Protein AF-A0A7R9DA48-F1 (afdb_monomer)

Radius of gyration: 22.19 Å; Cα contacts (8 Å, |Δi|>4): 94; chains: 1; bounding box: 75×29×51 Å

Solvent-accessible surface area (backbone atoms only — not comparable to full-atom values): 7785 Å² total; per-residue (Å²): 133,86,79,84,76,82,72,63,66,76,78,71,58,74,64,68,81,73,44,82,86,53,88,69,84,70,79,66,75,66,60,88,29,51,96,73,26,44,62,63,68,61,35,52,51,28,46,76,71,69,37,47,58,60,25,46,52,51,41,45,66,20,45,39,81,58,56,90,50,62,70,47,43,49,53,43,48,53,51,46,50,55,47,56,75,67,52,51,81,94,45,46,67,62,45,58,70,70,46,55,74,68,44,48,56,47,46,49,55,50,52,60,54,45,64,76,62,71,50,92,72,46,59,77,72,76,107

Foldseek 3Di:
DDDDPPPPVVVPDPPVVVDPPDDDPDQPPFPPAPLQAADLVVLVVCVVVVNLLVSLVRLLSRQRPSDPDVVSNVVSLVSNLVSLVSQDPVCVVVSLVPDDPSSNVSVVVSLVVCVVPDDPPSVVSSD

Structure (mmCIF, N/CA/C/O backbone):
data_AF-A0A7R9DA48-F1
#
_entry.id   AF-A0A7R9DA48-F1
#
loop_
_atom_site.group_PDB
_atom_site.id
_atom_site.type_symbol
_atom_site.label_atom_id
_atom_site.label_alt_id
_atom_site.label_comp_id
_atom_site.label_asym_id
_atom_site.label_entity_id
_atom_site.label_seq_id
_atom_site.pdbx_PDB_ins_code
_atom_site.Cartn_x
_atom_site.Cartn_y
_atom_site.Cartn_z
_atom_site.occupancy
_atom_site.B_iso_or_equiv
_atom_site.auth_seq_id
_atom_site.auth_comp_id
_atom_site.auth_asym_id
_atom_site.auth_atom_id
_atom_site.pdbx_PDB_model_num
ATOM 1 N N . MET A 1 1 ? 59.804 -4.370 -34.542 1.00 43.31 1 MET A N 1
ATOM 2 C CA . MET A 1 1 ? 59.413 -3.955 -33.178 1.00 43.31 1 MET A CA 1
ATOM 3 C C . MET A 1 1 ? 57.935 -4.264 -33.028 1.00 43.31 1 MET A C 1
ATOM 5 O O . MET A 1 1 ? 57.160 -3.748 -33.819 1.00 43.31 1 MET A O 1
ATOM 9 N N . ALA A 1 2 ? 57.556 -5.169 -32.125 1.00 58.06 2 ALA A N 1
ATOM 10 C CA . ALA A 1 2 ? 56.148 -5.479 -31.888 1.00 58.06 2 ALA A CA 1
ATOM 11 C C . ALA A 1 2 ? 55.509 -4.314 -31.118 1.00 58.06 2 ALA A C 1
ATOM 13 O O . ALA A 1 2 ? 56.010 -3.917 -30.066 1.00 58.06 2 ALA A O 1
ATOM 14 N N . THR A 1 3 ? 54.451 -3.727 -31.672 1.00 62.41 3 THR A N 1
ATOM 15 C CA . THR A 1 3 ? 53.647 -2.700 -31.009 1.00 62.41 3 THR A CA 1
ATOM 16 C C . THR A 1 3 ? 52.918 -3.325 -29.829 1.00 62.41 3 THR A C 1
ATOM 18 O O . THR A 1 3 ? 52.277 -4.366 -29.947 1.00 62.41 3 THR A O 1
ATOM 21 N N . ASN A 1 4 ? 53.056 -2.713 -28.658 1.00 60.66 4 ASN A N 1
ATOM 22 C CA . ASN A 1 4 ? 52.531 -3.279 -27.430 1.00 60.66 4 ASN A CA 1
ATOM 23 C C . ASN A 1 4 ? 51.018 -3.027 -27.325 1.00 60.66 4 ASN A C 1
ATOM 25 O O . ASN A 1 4 ? 50.588 -1.908 -27.053 1.00 60.66 4 ASN A O 1
ATOM 29 N N . THR A 1 5 ? 50.201 -4.055 -27.555 1.00 66.31 5 THR A N 1
ATOM 30 C CA . THR A 1 5 ? 48.730 -3.991 -27.499 1.00 66.31 5 THR A CA 1
ATOM 31 C C . THR A 1 5 ? 48.198 -4.190 -26.072 1.00 66.31 5 THR A C 1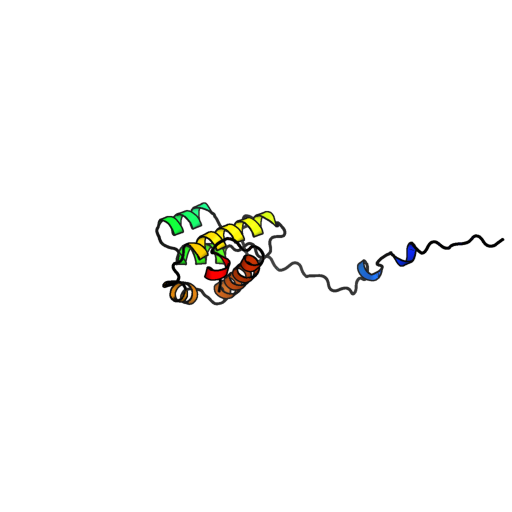
ATOM 33 O O . THR A 1 5 ? 47.239 -4.928 -25.865 1.00 66.31 5 THR A O 1
ATOM 36 N N . PHE A 1 6 ? 48.797 -3.543 -25.062 1.00 67.56 6 PHE A N 1
ATOM 37 C CA . PHE A 1 6 ? 48.419 -3.667 -23.636 1.00 67.56 6 PHE A CA 1
ATOM 38 C C . PHE A 1 6 ? 47.012 -3.137 -23.283 1.00 67.56 6 PHE A C 1
ATOM 40 O O . PHE A 1 6 ? 46.653 -3.042 -22.108 1.00 67.56 6 PHE A O 1
ATOM 47 N N . SER A 1 7 ? 46.182 -2.786 -24.267 1.00 73.94 7 SER A N 1
ATOM 48 C CA . SER A 1 7 ? 44.813 -2.359 -24.003 1.00 73.94 7 SER A CA 1
ATOM 49 C C . SER A 1 7 ? 43.957 -3.554 -23.592 1.00 73.94 7 SER A C 1
ATOM 51 O O . SER A 1 7 ? 43.527 -4.340 -24.426 1.00 73.94 7 SER A O 1
ATOM 53 N N . SER A 1 8 ? 43.665 -3.672 -22.297 1.00 81.81 8 SER A N 1
ATOM 54 C CA . SER A 1 8 ? 42.697 -4.640 -21.764 1.00 81.81 8 SER A CA 1
ATOM 55 C C . SER A 1 8 ? 41.242 -4.144 -21.860 1.00 81.81 8 SER A C 1
ATOM 57 O O . SER A 1 8 ? 40.356 -4.734 -21.242 1.00 81.81 8 SER A O 1
ATOM 59 N N . ALA A 1 9 ? 40.973 -3.055 -22.594 1.00 82.69 9 ALA A N 1
ATOM 60 C CA . ALA A 1 9 ? 39.638 -2.454 -22.697 1.00 82.69 9 ALA A CA 1
ATOM 61 C C . ALA A 1 9 ? 38.579 -3.445 -23.212 1.00 82.69 9 ALA A C 1
ATOM 63 O O . ALA A 1 9 ? 37.459 -3.446 -22.715 1.00 82.69 9 ALA A O 1
ATOM 64 N N . PHE A 1 10 ? 38.958 -4.351 -24.120 1.00 83.19 10 PHE A N 1
ATOM 65 C CA . PHE A 1 10 ? 38.070 -5.390 -24.651 1.00 83.19 10 PHE A CA 1
ATOM 66 C C . PHE A 1 10 ? 37.607 -6.407 -23.595 1.00 83.19 10 PHE A C 1
ATOM 68 O O . PHE A 1 10 ? 36.555 -7.007 -23.758 1.00 83.19 10 PHE A O 1
ATOM 75 N N . ARG A 1 11 ? 38.357 -6.586 -22.496 1.00 86.44 11 ARG A N 1
ATOM 76 C CA . ARG A 1 11 ? 37.993 -7.503 -21.397 1.00 86.44 11 ARG A CA 1
ATOM 77 C C . ARG A 1 11 ? 37.001 -6.896 -20.404 1.00 86.44 11 ARG A C 1
ATOM 79 O O . ARG A 1 11 ? 36.561 -7.587 -19.499 1.00 86.44 11 ARG A O 1
ATOM 86 N N . LYS A 1 12 ? 36.714 -5.596 -20.528 1.00 88.19 12 LYS A N 1
ATOM 87 C CA . LYS A 1 12 ? 35.723 -4.885 -19.706 1.00 88.19 12 LYS A CA 1
ATOM 88 C C . LYS A 1 12 ? 34.332 -4.886 -20.341 1.00 88.19 12 LYS A C 1
ATOM 90 O O . LYS A 1 12 ? 33.406 -4.363 -19.736 1.00 88.19 12 LYS A O 1
ATOM 95 N N . ILE A 1 13 ? 34.213 -5.385 -21.571 1.00 88.81 13 ILE A N 1
ATOM 96 C CA . ILE A 1 13 ? 32.939 -5.470 -22.276 1.00 88.81 13 ILE A CA 1
ATOM 97 C C . ILE A 1 13 ? 32.198 -6.683 -21.724 1.00 88.81 13 ILE A C 1
ATOM 99 O O . ILE A 1 13 ? 32.698 -7.802 -21.823 1.00 88.81 13 ILE A O 1
ATOM 103 N N . ASP A 1 14 ? 31.023 -6.441 -21.151 1.00 89.75 14 ASP A N 1
ATOM 104 C CA . ASP A 1 14 ? 30.097 -7.492 -20.750 1.00 89.75 14 ASP A CA 1
ATOM 105 C C . ASP A 1 14 ? 29.418 -8.057 -22.007 1.00 89.75 14 ASP A C 1
ATOM 107 O O . ASP A 1 14 ? 28.460 -7.493 -22.538 1.00 89.75 14 ASP A O 1
ATOM 111 N N . VAL A 1 15 ? 30.002 -9.125 -22.552 1.00 90.88 15 VAL A N 1
ATOM 112 C CA . VAL A 1 15 ? 29.457 -9.834 -23.718 1.00 90.88 15 VAL A CA 1
ATOM 113 C C . VAL A 1 15 ? 28.221 -10.654 -23.357 1.00 90.88 15 VAL A C 1
ATOM 115 O O . VAL A 1 15 ? 27.396 -10.903 -24.236 1.00 90.88 15 VAL A O 1
ATOM 118 N N . ASP A 1 16 ? 28.059 -11.012 -22.078 1.00 89.62 16 ASP A N 1
ATOM 119 C CA . ASP A 1 16 ? 26.938 -11.818 -21.608 1.00 89.62 16 ASP A CA 1
ATOM 120 C C . ASP A 1 16 ? 25.638 -11.017 -21.684 1.00 89.62 16 ASP A C 1
ATOM 122 O O . ASP A 1 16 ? 24.601 -11.603 -21.972 1.00 89.62 16 ASP A O 1
ATOM 126 N N . GLN A 1 17 ? 25.671 -9.682 -21.560 1.00 89.75 17 GLN A N 1
ATOM 127 C CA . GLN A 1 17 ? 24.492 -8.816 -21.736 1.00 89.75 17 GLN A CA 1
ATOM 128 C C . GLN A 1 17 ? 23.758 -9.036 -23.077 1.00 89.75 17 GLN A C 1
ATOM 130 O O . GLN A 1 17 ? 22.544 -8.834 -23.156 1.00 89.75 17 GLN A O 1
ATOM 135 N N . TYR A 1 18 ? 24.473 -9.450 -24.126 1.00 87.69 18 TYR A N 1
ATOM 136 C CA . TYR A 1 18 ? 23.920 -9.667 -25.467 1.00 87.69 18 TYR A CA 1
ATOM 137 C C . TYR A 1 18 ? 23.569 -11.133 -25.756 1.00 87.69 18 TYR A C 1
ATOM 139 O O . TYR A 1 18 ? 23.159 -11.441 -26.875 1.00 87.69 18 TYR A O 1
ATOM 147 N N . ASN A 1 19 ? 23.724 -12.037 -24.785 1.00 92.19 19 ASN A N 1
ATOM 148 C CA . ASN A 1 19 ? 23.386 -13.445 -24.951 1.00 92.19 19 ASN A CA 1
ATOM 149 C C . ASN A 1 19 ? 21.859 -13.629 -25.074 1.00 92.19 19 ASN A C 1
ATOM 151 O O . ASN A 1 19 ? 21.096 -13.224 -24.195 1.00 92.19 19 ASN A O 1
ATOM 155 N N . GLU A 1 20 ? 21.410 -14.233 -26.175 1.00 88.62 20 GLU A N 1
ATOM 156 C CA . GLU A 1 20 ? 19.990 -14.499 -26.444 1.00 88.62 20 GLU A CA 1
ATOM 157 C C . GLU A 1 20 ? 19.395 -15.545 -25.492 1.00 88.62 20 GLU A C 1
ATOM 159 O O . GLU A 1 20 ? 18.197 -15.488 -25.221 1.00 88.62 20 GLU A O 1
ATOM 164 N N . ASP A 1 21 ? 20.230 -16.426 -24.929 1.00 91.06 21 ASP A N 1
ATOM 165 C CA . ASP A 1 21 ? 19.826 -17.440 -23.946 1.00 91.06 21 ASP A CA 1
ATOM 166 C C . ASP A 1 21 ? 19.619 -16.865 -22.533 1.00 91.06 21 ASP A C 1
ATOM 168 O O . ASP A 1 21 ? 19.189 -17.579 -21.621 1.00 91.06 21 ASP A O 1
ATOM 172 N N . ASN A 1 22 ? 19.921 -15.581 -22.313 1.00 88.94 22 ASN A N 1
ATOM 173 C CA . ASN A 1 22 ? 19.663 -14.950 -21.025 1.00 88.94 22 ASN A CA 1
ATOM 174 C C . ASN A 1 22 ? 18.164 -14.895 -20.738 1.00 88.94 22 ASN A C 1
ATOM 176 O O . ASN A 1 22 ? 17.364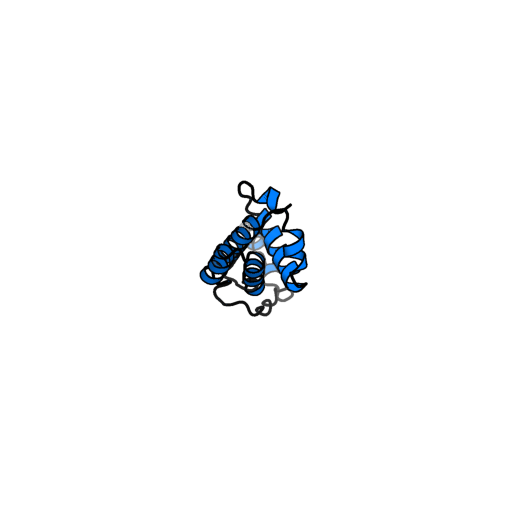 -14.471 -21.576 1.00 88.94 22 ASN A O 1
ATOM 180 N N . TYR A 1 23 ? 17.800 -15.232 -19.500 1.00 87.62 23 TYR A N 1
ATOM 181 C CA . TYR A 1 23 ? 16.439 -15.055 -19.013 1.00 87.62 23 TYR A CA 1
ATOM 182 C C . TYR A 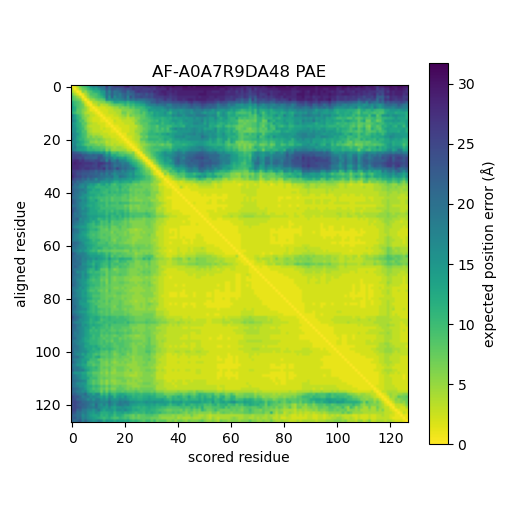1 23 ? 16.024 -13.586 -19.141 1.00 87.62 23 TYR A C 1
ATOM 184 O O . TYR A 1 23 ? 16.665 -12.693 -18.583 1.00 87.62 23 TYR A O 1
ATOM 192 N N . ARG A 1 24 ? 14.939 -13.343 -19.877 1.00 82.19 24 ARG A N 1
ATOM 193 C CA . ARG A 1 24 ? 14.285 -12.039 -19.957 1.00 82.19 24 ARG A CA 1
ATOM 194 C C . ARG A 1 24 ? 13.044 -12.096 -19.093 1.00 82.19 24 ARG A C 1
ATOM 196 O O . ARG A 1 24 ? 12.277 -13.050 -19.185 1.00 82.19 24 ARG A O 1
ATOM 203 N N . GLU A 1 25 ? 12.848 -11.074 -18.273 1.00 77.19 25 GLU A N 1
ATOM 204 C CA . GLU A 1 25 ? 11.574 -10.894 -17.593 1.00 77.19 25 GLU A CA 1
ATOM 205 C C . GLU A 1 25 ? 10.491 -10.765 -18.667 1.00 77.19 25 GLU A C 1
ATOM 207 O O . GLU A 1 25 ? 10.514 -9.833 -19.475 1.00 77.19 25 GLU A O 1
ATOM 212 N N . GLU A 1 26 ? 9.573 -11.732 -18.721 1.00 71.12 26 GLU A N 1
ATOM 213 C CA . GLU A 1 26 ? 8.341 -11.540 -19.474 1.00 71.12 26 GLU A CA 1
ATOM 214 C C . GLU A 1 26 ? 7.637 -10.319 -18.887 1.00 71.12 26 GLU A C 1
ATOM 216 O O . GLU A 1 26 ? 7.571 -10.150 -17.665 1.00 71.12 26 GLU A O 1
ATOM 221 N N . GLU A 1 27 ? 7.158 -9.437 -19.762 1.00 61.12 27 GLU A N 1
ATOM 222 C CA . GLU A 1 27 ? 6.402 -8.267 -19.349 1.00 61.12 27 GLU A CA 1
ATOM 223 C C . GLU A 1 27 ? 5.202 -8.775 -18.548 1.00 61.12 27 GLU A C 1
ATOM 225 O O . GLU A 1 27 ? 4.315 -9.426 -19.100 1.00 61.12 27 GLU A O 1
ATOM 230 N N . VAL A 1 28 ? 5.251 -8.583 -17.222 1.00 58.31 28 VAL A N 1
ATOM 231 C CA . VAL A 1 28 ? 4.231 -9.070 -16.294 1.00 58.31 28 VAL A CA 1
ATOM 232 C C . VAL A 1 28 ? 2.900 -8.595 -16.844 1.00 58.31 28 VAL A C 1
ATOM 234 O O . VAL A 1 28 ? 2.682 -7.385 -16.910 1.00 58.31 28 VAL A O 1
ATOM 237 N N . VAL A 1 29 ? 2.063 -9.545 -17.281 1.00 51.66 29 VAL A N 1
ATOM 238 C CA . VAL A 1 29 ? 0.724 -9.279 -17.816 1.00 51.66 29 VAL A CA 1
ATOM 239 C C . VAL A 1 29 ? 0.094 -8.253 -16.898 1.00 51.66 29 VAL A C 1
ATOM 241 O O . VAL A 1 29 ? -0.040 -8.527 -15.704 1.00 51.66 29 VAL A O 1
ATOM 244 N N . GLU A 1 30 ? -0.180 -7.061 -17.434 1.00 54.41 30 GLU A N 1
ATOM 245 C CA . GLU A 1 30 ? -0.680 -5.930 -16.665 1.00 54.41 30 GLU A CA 1
ATOM 246 C C . GLU A 1 30 ? -1.886 -6.410 -15.855 1.00 54.41 30 GLU A C 1
ATOM 248 O O . GLU A 1 30 ? -2.988 -6.577 -16.382 1.00 54.41 30 GLU A O 1
ATOM 253 N N . LEU A 1 31 ? -1.678 -6.678 -14.559 1.00 54.72 31 LEU A N 1
ATOM 254 C CA . LEU A 1 31 ? -2.778 -6.781 -13.616 1.00 54.72 31 LEU A CA 1
ATOM 255 C C . LEU A 1 31 ? -3.542 -5.482 -13.803 1.00 54.72 31 LEU A C 1
ATOM 257 O O . LEU A 1 31 ? -2.940 -4.419 -13.639 1.00 54.72 31 LEU A O 1
ATOM 261 N N . GLN A 1 32 ? -4.802 -5.606 -14.231 1.00 56.28 32 GLN A N 1
ATOM 262 C CA . GLN A 1 32 ? -5.719 -4.531 -14.607 1.00 56.28 32 GLN A CA 1
ATOM 263 C C . GLN A 1 32 ? -5.794 -3.487 -13.489 1.00 56.28 32 GLN A C 1
ATOM 265 O O . GLN A 1 32 ? -6.695 -3.492 -12.657 1.00 56.28 32 GLN A O 1
ATOM 270 N N . SER A 1 33 ? -4.806 -2.611 -13.446 1.00 62.03 33 SER A N 1
ATOM 271 C CA . SER A 1 33 ? -4.666 -1.535 -12.488 1.00 62.03 33 SER A CA 1
ATOM 272 C C . SER A 1 33 ? -4.784 -0.255 -13.300 1.00 62.03 33 SER A C 1
ATOM 274 O O . SER A 1 33 ? -4.230 -0.175 -14.402 1.00 62.03 33 SER A O 1
ATOM 276 N N . PRO A 1 34 ? -5.566 0.729 -12.831 1.00 69.00 34 PRO A N 1
ATOM 277 C CA . PRO A 1 34 ? -5.720 1.974 -13.558 1.00 69.00 34 PRO A CA 1
ATOM 278 C C . PRO A 1 34 ? -4.342 2.575 -13.870 1.00 69.00 34 PRO A C 1
ATOM 280 O O . PRO A 1 34 ? -3.464 2.550 -13.003 1.00 69.00 34 PRO A O 1
ATOM 283 N N . PRO A 1 35 ? -4.139 3.171 -15.059 1.00 71.00 35 PRO A N 1
ATOM 284 C CA . PRO A 1 35 ? -2.839 3.711 -15.457 1.00 71.00 35 PRO A CA 1
ATOM 285 C C . PRO A 1 35 ? -2.302 4.785 -14.497 1.00 71.00 35 PRO A C 1
ATOM 287 O O . PRO A 1 35 ? -1.105 5.044 -14.501 1.00 71.00 35 PRO A O 1
ATOM 290 N N . GLY A 1 36 ? -3.165 5.392 -13.670 1.00 79.81 36 GLY A N 1
ATOM 291 C CA . GLY A 1 36 ? -2.809 6.375 -12.641 1.00 79.81 36 GLY A CA 1
ATOM 292 C C . GLY A 1 36 ? -2.646 5.829 -11.215 1.00 79.81 36 GLY A C 1
ATOM 293 O O . GLY A 1 36 ? -2.291 6.604 -10.331 1.00 79.81 36 GLY A O 1
ATOM 294 N N . GLY A 1 37 ? -2.879 4.535 -10.970 1.00 88.44 37 GLY A N 1
ATOM 295 C CA . GLY A 1 37 ? -2.953 3.971 -9.617 1.00 88.44 37 GLY A CA 1
ATOM 296 C C . GLY A 1 37 ? -4.287 4.267 -8.902 1.00 88.44 37 GLY A C 1
ATOM 297 O O . GLY A 1 37 ? -5.281 4.570 -9.566 1.00 88.44 37 GLY A O 1
ATOM 298 N N . PRO A 1 38 ? -4.341 4.140 -7.562 1.00 92.38 38 PRO A N 1
ATOM 299 C CA . PRO A 1 38 ? -5.553 4.389 -6.777 1.00 92.38 38 PRO A CA 1
ATOM 300 C C . PRO A 1 38 ? -5.959 5.873 -6.772 1.00 92.38 38 PRO A C 1
ATOM 302 O O . PRO A 1 38 ? -5.102 6.751 -6.681 1.00 92.38 38 PRO A O 1
ATOM 305 N N . ASP A 1 39 ? -7.267 6.155 -6.821 1.00 94.00 39 ASP A N 1
ATOM 306 C CA . ASP A 1 39 ? -7.802 7.523 -6.734 1.00 94.00 39 ASP A CA 1
ATOM 307 C C . ASP A 1 39 ? -7.659 8.073 -5.306 1.00 94.00 39 ASP A C 1
ATOM 309 O O . ASP A 1 39 ? -8.313 7.619 -4.363 1.00 94.00 39 ASP A O 1
ATOM 313 N N . GLU A 1 40 ? -6.799 9.078 -5.144 1.00 95.00 40 GLU A N 1
ATOM 314 C CA . GLU A 1 40 ? -6.544 9.709 -3.851 1.00 95.00 40 GLU A CA 1
ATOM 315 C C . GLU A 1 40 ? -7.797 10.365 -3.250 1.00 95.00 40 GLU A C 1
ATOM 317 O O . GLU A 1 40 ? -8.008 10.272 -2.039 1.00 95.00 40 GLU A O 1
ATOM 322 N N . ASN A 1 41 ? -8.656 10.991 -4.060 1.00 95.50 41 ASN A N 1
ATOM 323 C CA . ASN A 1 41 ? -9.845 11.681 -3.554 1.00 95.50 41 ASN A CA 1
ATOM 324 C C . ASN A 1 41 ? -10.867 10.687 -3.004 1.00 95.50 41 ASN A C 1
ATOM 326 O O . ASN A 1 41 ? -11.467 10.939 -1.956 1.00 95.50 41 ASN A O 1
ATOM 330 N N . GLU A 1 42 ? -11.046 9.556 -3.687 1.00 96.19 42 GLU A N 1
ATOM 331 C CA . GLU A 1 42 ? -11.924 8.481 -3.224 1.00 96.19 42 GLU A CA 1
ATOM 332 C C . GLU A 1 42 ? -11.430 7.919 -1.885 1.00 96.19 42 GLU A C 1
ATOM 334 O O . GLU A 1 42 ? -12.185 7.848 -0.910 1.00 96.19 42 GLU A O 1
ATOM 339 N N . VAL A 1 43 ? -10.141 7.587 -1.812 1.00 97.00 43 VAL A N 1
ATOM 340 C CA . VAL A 1 43 ? -9.527 6.981 -0.625 1.00 97.00 43 VAL A CA 1
ATOM 341 C C . VAL A 1 43 ? -9.561 7.940 0.563 1.00 97.00 43 VAL A C 1
ATOM 343 O O . VAL A 1 43 ? -10.000 7.562 1.651 1.00 97.00 43 VAL A O 1
ATOM 346 N N . VAL A 1 44 ? -9.172 9.202 0.366 1.00 96.44 44 VAL A N 1
ATOM 347 C CA . VAL A 1 44 ? -9.239 10.230 1.416 1.00 96.44 44 VAL A CA 1
ATOM 348 C C . VAL A 1 44 ? -10.690 10.484 1.835 1.00 96.44 44 VAL A C 1
ATOM 350 O O . VAL A 1 44 ? -10.967 10.652 3.025 1.00 96.44 44 VAL A O 1
ATOM 353 N N . GLY A 1 45 ? -11.635 10.449 0.894 1.00 97.56 45 GLY A N 1
ATOM 354 C CA . GLY A 1 45 ? -13.066 10.531 1.179 1.00 97.56 45 GLY A CA 1
ATOM 355 C C . GLY A 1 45 ? -13.551 9.416 2.111 1.00 97.56 45 GLY A C 1
ATOM 356 O O . GLY A 1 45 ? -14.251 9.699 3.086 1.00 97.56 45 GLY A O 1
ATOM 357 N N . LEU A 1 46 ? -13.143 8.168 1.862 1.00 97.25 46 LEU A N 1
ATOM 358 C CA . LEU A 1 46 ? -13.458 7.016 2.718 1.00 97.25 46 LEU A CA 1
ATOM 359 C C . LEU A 1 46 ? -12.810 7.135 4.104 1.00 97.25 46 LEU A C 1
ATOM 361 O O . LEU A 1 46 ? -13.474 6.902 5.117 1.00 97.25 46 LEU A O 1
ATOM 365 N N . MET A 1 47 ? -11.549 7.572 4.169 1.00 96.75 47 MET A N 1
ATOM 366 C CA . MET A 1 47 ? -10.853 7.809 5.438 1.00 96.75 47 MET A CA 1
ATOM 367 C C . MET A 1 47 ? -11.549 8.876 6.290 1.00 96.75 47 MET A C 1
ATOM 369 O O . MET A 1 47 ? -11.735 8.674 7.489 1.00 96.75 47 MET A O 1
ATOM 373 N N . ASN A 1 48 ? -11.985 9.981 5.679 1.00 96.31 48 ASN A N 1
ATOM 374 C CA . ASN A 1 48 ? -12.692 11.061 6.375 1.00 96.31 48 ASN A CA 1
ATOM 375 C C . ASN A 1 48 ? -14.077 10.631 6.891 1.00 96.31 48 ASN A C 1
ATOM 377 O O . ASN A 1 48 ? -14.579 11.201 7.857 1.00 96.31 48 ASN A O 1
ATOM 381 N N . GLN A 1 49 ? -14.687 9.615 6.275 1.00 96.06 49 GLN A N 1
ATOM 382 C CA . GLN A 1 49 ? -15.931 8.989 6.741 1.00 96.06 49 GLN A CA 1
ATOM 383 C C . GLN A 1 49 ? -15.699 7.935 7.840 1.00 96.06 49 GLN A C 1
ATOM 385 O O . GLN A 1 49 ? -16.661 7.321 8.297 1.00 96.06 49 GLN A O 1
ATOM 390 N N . GLY A 1 50 ? -14.447 7.680 8.241 1.00 93.75 50 GLY A N 1
ATOM 391 C CA . GLY A 1 50 ? -14.085 6.615 9.183 1.00 93.75 50 GLY A CA 1
ATOM 392 C C . GLY A 1 50 ? -14.137 5.203 8.587 1.00 93.75 50 GLY A C 1
ATOM 393 O O . GLY A 1 50 ? -14.008 4.218 9.315 1.00 93.75 50 GLY A O 1
ATOM 394 N N . LYS A 1 51 ? -14.311 5.074 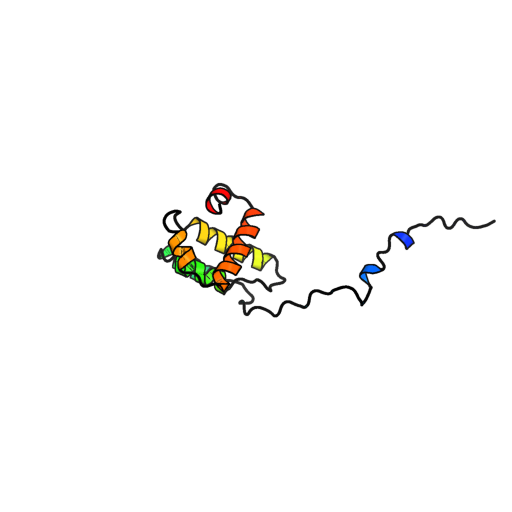7.266 1.00 96.06 51 LYS A N 1
ATOM 395 C CA . LYS A 1 51 ? -14.379 3.792 6.548 1.00 96.06 51 LYS A CA 1
ATOM 396 C C . LYS A 1 51 ? -12.982 3.314 6.147 1.00 96.06 51 LYS A C 1
ATOM 398 O O . LYS A 1 51 ? -12.672 3.157 4.968 1.00 96.06 51 LYS A O 1
ATOM 403 N N . HIS A 1 52 ? -12.114 3.104 7.135 1.00 96.19 52 HIS A N 1
ATOM 404 C CA . HIS A 1 52 ? -10.701 2.780 6.896 1.00 96.19 52 HIS A CA 1
ATOM 405 C C . HIS A 1 52 ? -10.493 1.428 6.194 1.00 96.19 52 HIS A C 1
ATOM 407 O O . HIS A 1 52 ? -9.598 1.307 5.365 1.00 96.19 52 HIS A O 1
ATOM 413 N N . VAL A 1 53 ? -11.344 0.433 6.470 1.00 96.06 53 VAL A N 1
ATOM 414 C CA . VAL A 1 53 ? -11.275 -0.886 5.812 1.00 96.06 53 VAL A CA 1
ATOM 415 C C . VAL A 1 53 ? -11.650 -0.788 4.332 1.00 96.06 53 VAL A C 1
ATOM 417 O O . VAL A 1 53 ? -10.974 -1.372 3.490 1.00 96.06 53 VAL A O 1
ATOM 420 N N . ASP A 1 54 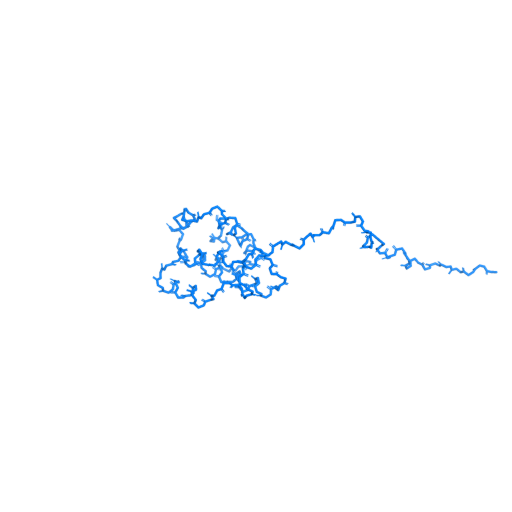? -12.681 -0.010 3.995 1.00 96.88 54 ASP A N 1
ATOM 421 C CA . ASP A 1 54 ? -13.060 0.219 2.597 1.00 96.88 54 ASP A CA 1
ATOM 422 C C . ASP A 1 54 ? -11.961 0.994 1.862 1.00 96.88 54 ASP A C 1
ATOM 424 O O . ASP A 1 54 ? -11.582 0.621 0.755 1.00 96.88 54 ASP A O 1
ATOM 428 N N . ALA A 1 55 ? -11.380 2.014 2.509 1.00 97.56 55 ALA A N 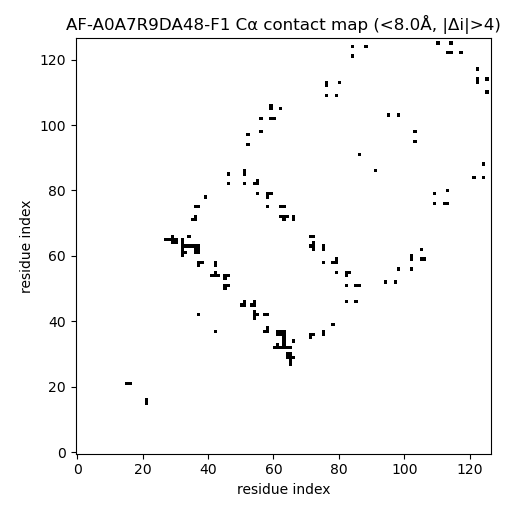1
ATOM 429 C CA . ALA A 1 55 ? -10.234 2.747 1.974 1.00 97.56 55 ALA A CA 1
ATOM 430 C C . ALA A 1 55 ? -9.050 1.811 1.677 1.00 97.56 55 ALA A C 1
ATOM 432 O O . ALA A 1 55 ? -8.451 1.907 0.606 1.00 97.56 55 ALA A O 1
ATOM 433 N N . LEU A 1 56 ? -8.756 0.874 2.591 1.00 97.44 56 LEU A N 1
ATOM 434 C CA . LEU A 1 56 ? -7.701 -0.128 2.425 1.00 97.44 56 LEU A CA 1
ATOM 435 C C . LEU A 1 56 ? -7.987 -1.046 1.230 1.00 97.44 56 LEU A C 1
ATOM 437 O O . LEU A 1 56 ? -7.126 -1.245 0.378 1.00 97.44 56 LEU A O 1
ATOM 441 N N . LYS A 1 57 ? -9.215 -1.553 1.106 1.00 96.94 57 LYS A N 1
ATOM 442 C CA . LYS A 1 57 ? -9.619 -2.379 -0.042 1.00 96.94 57 LYS A CA 1
ATOM 443 C C . LYS A 1 57 ? -9.471 -1.634 -1.368 1.00 96.94 57 LYS A C 1
ATOM 445 O O . LYS A 1 57 ? -8.987 -2.219 -2.338 1.00 96.94 57 LYS A O 1
ATOM 450 N N . THR A 1 58 ? -9.844 -0.356 -1.410 1.00 95.94 58 THR A N 1
ATOM 451 C CA . THR A 1 58 ? -9.740 0.475 -2.618 1.00 95.94 58 THR A CA 1
ATOM 452 C C . THR A 1 58 ? -8.288 0.698 -3.044 1.00 95.94 58 THR A C 1
ATOM 454 O O . THR A 1 58 ? -7.989 0.555 -4.233 1.00 95.94 58 THR A O 1
ATOM 457 N N . VAL A 1 59 ? -7.368 0.991 -2.112 1.00 96.44 59 VAL A N 1
ATOM 458 C CA . VAL A 1 59 ? -5.943 1.162 -2.466 1.00 96.44 59 VAL A CA 1
ATOM 459 C C . VAL A 1 59 ? -5.295 -0.144 -2.921 1.00 96.44 59 VAL A C 1
ATOM 461 O O . VAL A 1 59 ? -4.541 -0.136 -3.891 1.00 96.44 59 VAL A O 1
ATOM 464 N N . LEU A 1 60 ? -5.622 -1.270 -2.278 1.00 95.75 60 LEU A N 1
ATOM 465 C CA . LEU A 1 60 ? -5.048 -2.576 -2.618 1.00 95.75 60 LEU A CA 1
ATOM 466 C C . LEU A 1 60 ? -5.551 -3.088 -3.972 1.00 95.75 60 LEU A C 1
ATOM 468 O O . LEU A 1 60 ? -4.768 -3.608 -4.763 1.00 95.75 60 LEU A O 1
ATOM 472 N N . ARG A 1 61 ? -6.840 -2.900 -4.277 1.00 93.25 61 ARG A N 1
ATOM 473 C CA . ARG A 1 61 ? -7.430 -3.326 -5.556 1.00 93.25 61 ARG A CA 1
ATOM 474 C C . ARG A 1 61 ? -6.853 -2.571 -6.754 1.00 93.25 61 ARG A C 1
ATOM 476 O O . ARG A 1 61 ? -6.703 -3.150 -7.823 1.00 93.25 61 ARG A O 1
ATOM 483 N N . ASN A 1 62 ? -6.541 -1.291 -6.575 1.00 92.75 62 ASN A N 1
ATOM 484 C CA . ASN A 1 62 ? -6.043 -0.419 -7.640 1.00 92.75 62 ASN A CA 1
ATOM 485 C C . ASN A 1 62 ? -4.514 -0.240 -7.592 1.00 92.75 62 ASN A C 1
ATOM 487 O O . ASN A 1 62 ? -3.984 0.738 -8.124 1.00 92.75 62 ASN A O 1
ATOM 491 N N . ALA A 1 63 ? -3.799 -1.169 -6.951 1.00 92.88 63 ALA A N 1
ATOM 492 C CA . ALA A 1 63 ? -2.352 -1.113 -6.807 1.00 92.88 63 ALA A CA 1
ATOM 493 C C . ALA A 1 63 ? -1.643 -1.208 -8.178 1.00 92.88 63 ALA A C 1
ATOM 495 O O . ALA A 1 63 ? -1.846 -2.184 -8.904 1.00 92.88 63 ALA A O 1
ATOM 496 N N . PRO A 1 64 ? -0.763 -0.253 -8.539 1.00 92.50 64 PRO A N 1
ATOM 497 C CA . PRO A 1 64 ? -0.092 -0.199 -9.840 1.00 92.50 64 PRO A CA 1
ATOM 498 C C . PRO A 1 64 ? 1.114 -1.157 -9.911 1.00 92.50 64 PRO A C 1
ATOM 500 O O . PRO A 1 64 ? 2.248 -0.740 -10.170 1.00 92.50 64 PRO A O 1
ATOM 503 N N . LEU A 1 65 ? 0.894 -2.451 -9.655 1.00 85.75 65 LEU A N 1
ATOM 504 C CA . LEU A 1 65 ? 1.959 -3.462 -9.551 1.00 85.75 65 LEU A CA 1
ATOM 505 C C . LEU A 1 65 ? 2.754 -3.612 -10.858 1.00 85.75 65 LEU A C 1
ATOM 507 O O . LEU A 1 65 ? 3.982 -3.705 -10.822 1.00 85.75 65 LEU A O 1
ATOM 511 N N . GLY A 1 66 ? 2.062 -3.563 -12.001 1.00 83.25 66 GLY A N 1
ATOM 512 C CA . GLY A 1 66 ? 2.661 -3.664 -13.337 1.00 83.25 66 GLY A CA 1
ATOM 513 C C . GLY A 1 66 ? 3.234 -2.353 -13.889 1.00 83.25 66 GLY A C 1
ATOM 514 O O . GLY A 1 66 ? 3.863 -2.356 -14.941 1.00 83.25 66 GLY A O 1
ATOM 515 N N . SER A 1 67 ? 3.051 -1.220 -13.201 1.00 86.31 67 SER A N 1
ATOM 516 C CA . SER A 1 67 ? 3.469 0.076 -13.747 1.00 86.31 67 SER A CA 1
ATOM 517 C C . SER A 1 67 ? 4.993 0.193 -13.838 1.00 86.31 67 SER A C 1
ATOM 519 O O . SER A 1 67 ? 5.713 -0.028 -12.863 1.00 86.31 67 SER A O 1
ATOM 521 N N . LYS A 1 68 ? 5.507 0.619 -14.995 1.00 85.44 68 LYS A N 1
ATOM 522 C CA . LYS A 1 68 ? 6.926 0.995 -15.152 1.00 85.44 68 LYS A CA 1
ATOM 523 C C . LYS A 1 68 ? 7.225 2.390 -14.590 1.00 85.44 68 LYS A C 1
ATOM 525 O O . LYS A 1 68 ? 8.385 2.775 -14.482 1.00 85.44 68 LYS A O 1
ATOM 530 N N . ASN A 1 69 ? 6.192 3.158 -14.236 1.00 89.56 69 ASN A N 1
ATOM 531 C CA . ASN A 1 69 ? 6.347 4.505 -13.711 1.00 89.56 69 ASN A CA 1
ATOM 532 C C . ASN A 1 69 ? 6.555 4.476 -12.190 1.00 89.56 69 ASN A C 1
ATOM 534 O O . ASN A 1 69 ? 5.619 4.241 -11.420 1.00 89.56 69 ASN A O 1
ATOM 538 N N . GLN A 1 70 ? 7.786 4.769 -11.766 1.00 91.38 70 GLN A N 1
ATOM 539 C CA . GLN A 1 70 ? 8.170 4.795 -10.356 1.00 91.38 70 GLN A CA 1
ATOM 540 C C . GLN A 1 70 ? 7.337 5.791 -9.538 1.00 91.38 70 GLN A C 1
ATOM 542 O O . GLN A 1 70 ? 6.883 5.454 -8.450 1.00 91.38 70 GLN A O 1
ATOM 547 N N . GLN A 1 71 ? 7.039 6.971 -10.088 1.00 92.31 71 GLN A N 1
ATOM 548 C CA . GLN A 1 71 ? 6.278 8.004 -9.383 1.00 92.31 71 GLN A CA 1
ATOM 549 C C . GLN A 1 71 ? 4.859 7.534 -9.031 1.00 92.31 71 GLN A C 1
ATOM 551 O O . GLN A 1 71 ? 4.342 7.841 -7.960 1.00 92.31 71 GLN A O 1
ATOM 556 N N . ILE A 1 72 ? 4.230 6.743 -9.904 1.00 92.19 72 ILE A N 1
ATOM 557 C CA . ILE A 1 72 ? 2.891 6.188 -9.657 1.00 92.19 72 ILE A CA 1
ATOM 558 C C . ILE A 1 72 ? 2.946 5.138 -8.543 1.00 92.19 72 ILE A C 1
ATOM 560 O O . ILE A 1 72 ? 2.087 5.122 -7.659 1.00 92.19 72 ILE A O 1
ATOM 564 N N . LYS A 1 73 ? 3.989 4.299 -8.533 1.00 92.69 73 LYS A N 1
ATOM 565 C CA . LYS A 1 73 ? 4.233 3.346 -7.443 1.00 92.69 73 LYS A CA 1
ATOM 566 C C . LYS A 1 73 ? 4.475 4.065 -6.119 1.00 92.69 73 LYS A C 1
ATOM 568 O O . LYS A 1 73 ? 3.950 3.627 -5.097 1.00 92.69 73 LYS A O 1
ATOM 573 N N . ASP A 1 74 ? 5.267 5.132 -6.112 1.00 93.50 74 ASP A N 1
ATOM 574 C CA . ASP A 1 74 ? 5.573 5.921 -4.912 1.00 93.50 74 ASP A CA 1
ATOM 575 C C . ASP A 1 74 ? 4.313 6.587 -4.350 1.00 93.50 74 ASP A C 1
ATOM 577 O O . ASP A 1 74 ? 4.025 6.462 -3.161 1.00 93.50 74 ASP A O 1
ATOM 581 N N . ASN A 1 75 ? 3.504 7.208 -5.211 1.00 94.00 75 ASN A N 1
ATOM 582 C CA . ASN A 1 75 ? 2.232 7.815 -4.817 1.00 94.00 75 ASN A CA 1
ATOM 583 C C . ASN A 1 75 ? 1.269 6.785 -4.217 1.00 94.00 75 ASN A C 1
ATOM 585 O O . ASN A 1 75 ? 0.683 7.030 -3.162 1.00 94.00 75 ASN A O 1
ATOM 589 N N . ALA A 1 76 ? 1.147 5.612 -4.845 1.00 95.25 76 ALA A N 1
ATOM 590 C CA . ALA A 1 76 ? 0.310 4.537 -4.326 1.00 95.25 76 ALA A CA 1
ATOM 591 C C . ALA A 1 76 ? 0.811 4.023 -2.966 1.00 95.25 76 ALA A C 1
ATOM 593 O O . ALA A 1 76 ? 0.003 3.806 -2.071 1.00 95.25 76 ALA A O 1
ATOM 594 N N . LEU A 1 77 ? 2.130 3.875 -2.778 1.00 94.75 77 LEU A N 1
ATOM 595 C CA . LEU A 1 77 ? 2.707 3.507 -1.479 1.00 94.75 77 LEU A CA 1
ATOM 596 C C . LEU A 1 77 ? 2.390 4.555 -0.413 1.00 94.75 77 LEU A C 1
ATOM 598 O O . LEU A 1 77 ? 1.908 4.192 0.653 1.00 94.75 77 LEU A O 1
ATOM 602 N N . ASN A 1 78 ? 2.617 5.838 -0.700 1.00 94.75 78 ASN A N 1
ATOM 603 C CA . ASN A 1 78 ? 2.340 6.923 0.243 1.00 94.75 78 ASN A CA 1
ATOM 604 C C . ASN A 1 78 ? 0.866 6.944 0.663 1.00 94.75 78 ASN A C 1
ATOM 606 O O . ASN A 1 78 ? 0.556 7.101 1.846 1.00 94.75 78 ASN A O 1
ATOM 610 N N . LEU A 1 79 ? -0.043 6.732 -0.291 1.00 96.25 79 LEU A N 1
ATOM 611 C CA . LEU A 1 79 ? -1.471 6.653 -0.015 1.00 96.25 79 LEU A CA 1
ATOM 612 C C . LEU A 1 79 ? -1.820 5.425 0.838 1.00 96.25 79 LEU A C 1
ATOM 614 O O . LEU A 1 79 ? -2.524 5.564 1.838 1.00 96.25 79 LEU A O 1
ATOM 618 N N . THR A 1 80 ? -1.285 4.246 0.508 1.00 95.88 80 THR A N 1
ATOM 619 C CA . THR A 1 80 ? -1.478 3.027 1.309 1.00 95.88 80 THR A CA 1
ATOM 620 C C . THR A 1 80 ? -0.943 3.202 2.729 1.00 95.88 80 THR A C 1
ATOM 622 O O . THR A 1 80 ? -1.647 2.893 3.686 1.00 95.88 80 THR A O 1
ATOM 625 N N . MET A 1 81 ? 0.252 3.774 2.895 1.00 95.00 81 MET A N 1
ATOM 626 C CA . MET A 1 81 ? 0.832 4.059 4.210 1.00 95.00 81 MET A CA 1
ATOM 627 C C . MET A 1 81 ? -0.045 5.012 5.023 1.00 95.00 81 MET A C 1
ATOM 629 O O . MET A 1 81 ? -0.260 4.788 6.213 1.00 95.00 81 MET A O 1
ATOM 633 N N . ARG A 1 82 ? -0.616 6.039 4.384 1.00 94.88 82 ARG A N 1
ATOM 634 C CA . ARG A 1 82 ? -1.562 6.954 5.032 1.00 94.88 82 ARG A CA 1
ATOM 635 C C . ARG A 1 82 ? -2.815 6.228 5.530 1.00 94.88 82 ARG A C 1
ATOM 637 O O . ARG A 1 82 ? -3.281 6.531 6.626 1.00 94.88 82 ARG A O 1
ATOM 644 N N . VAL A 1 83 ? -3.346 5.279 4.755 1.00 96.50 83 VAL A N 1
ATOM 645 C CA . VAL A 1 83 ? -4.493 4.450 5.165 1.00 96.50 83 VAL A CA 1
ATOM 646 C C . VAL A 1 83 ? -4.119 3.542 6.336 1.00 96.50 83 VAL A C 1
ATOM 648 O O . VAL A 1 83 ? -4.849 3.524 7.324 1.00 96.50 83 VAL A O 1
ATOM 651 N N . LEU A 1 84 ? -2.987 2.834 6.254 1.00 95.19 84 LEU A N 1
ATOM 652 C CA . LEU A 1 84 ? -2.532 1.918 7.306 1.00 95.19 84 LEU A CA 1
ATOM 653 C C . LEU A 1 84 ? -2.360 2.646 8.639 1.00 95.19 84 LEU A C 1
ATOM 655 O O . LEU A 1 84 ? -2.970 2.252 9.624 1.00 95.19 84 LEU A O 1
ATOM 659 N N . LEU A 1 85 ? -1.648 3.775 8.647 1.00 93.56 85 LEU A N 1
ATOM 660 C CA . LEU A 1 85 ? -1.403 4.559 9.865 1.00 93.56 85 LEU A CA 1
ATOM 661 C C . LEU A 1 85 ? -2.669 5.198 10.463 1.00 93.56 85 LEU A C 1
ATOM 663 O O . LEU A 1 85 ? -2.651 5.631 11.615 1.00 93.56 85 LEU A O 1
ATOM 667 N N . ALA A 1 86 ? -3.765 5.280 9.703 1.00 94.38 86 ALA A N 1
ATOM 668 C CA . ALA A 1 86 ? -5.053 5.749 10.207 1.00 94.38 86 ALA A CA 1
ATOM 669 C C . ALA A 1 86 ? -5.881 4.643 10.882 1.00 94.38 86 ALA A C 1
ATOM 671 O O . ALA A 1 86 ? -6.805 4.953 11.640 1.00 94.38 86 ALA A O 1
ATOM 672 N N . ILE A 1 87 ? -5.573 3.369 10.625 1.00 95.19 87 ILE A N 1
ATOM 673 C CA . ILE A 1 87 ? -6.218 2.237 11.291 1.00 95.19 87 ILE A CA 1
ATOM 674 C C . ILE A 1 87 ? -5.653 2.140 12.709 1.00 95.19 87 ILE A C 1
ATOM 676 O O . ILE A 1 87 ? -4.447 2.160 12.930 1.00 95.19 87 ILE A O 1
ATOM 680 N N . LYS A 1 88 ? -6.524 2.045 13.715 1.00 93.44 88 LYS A N 1
ATOM 681 C CA . LYS A 1 88 ? -6.080 1.880 15.107 1.00 93.44 88 LYS A CA 1
ATOM 682 C C . LYS A 1 88 ? -5.529 0.473 15.308 1.00 93.44 88 LYS A C 1
ATOM 684 O O . LYS A 1 88 ? -6.110 -0.475 14.791 1.00 93.44 88 LYS A O 1
ATOM 689 N N . SER A 1 89 ? -4.521 0.311 16.167 1.00 92.88 89 SER A N 1
ATOM 690 C CA . SER A 1 89 ? -3.939 -1.005 16.483 1.00 92.88 89 SER A CA 1
ATOM 691 C C . SER A 1 89 ? -4.982 -2.048 16.907 1.00 92.88 89 SER A C 1
ATOM 693 O O . SER A 1 89 ? -4.886 -3.205 16.525 1.00 92.88 89 SER A O 1
ATOM 695 N N . SER A 1 90 ? -6.033 -1.630 17.620 1.00 94.88 90 SER A N 1
ATOM 696 C CA . SER A 1 90 ? -7.136 -2.505 18.042 1.00 94.88 90 SER A CA 1
ATOM 697 C C . SER A 1 90 ? -8.061 -2.973 16.910 1.00 94.88 90 SER A C 1
ATOM 699 O O . SER A 1 90 ? -8.934 -3.789 17.160 1.00 94.88 90 SER A O 1
ATOM 701 N N . GLN A 1 91 ? -7.945 -2.403 15.709 1.00 94.38 91 GLN A N 1
ATOM 702 C CA . GLN A 1 91 ? -8.783 -2.697 14.539 1.00 94.38 91 GLN A CA 1
ATOM 703 C C . GLN A 1 91 ? -7.992 -3.386 13.418 1.00 94.38 91 GLN A C 1
ATOM 705 O O . GLN A 1 91 ? -8.575 -3.717 12.389 1.00 94.38 91 GLN A O 1
ATOM 710 N N . ILE A 1 92 ? -6.678 -3.583 13.589 1.00 95.25 92 ILE A N 1
ATOM 711 C CA . ILE A 1 92 ? -5.812 -4.176 12.560 1.00 95.25 92 ILE A CA 1
ATOM 712 C C . ILE A 1 92 ? -6.253 -5.607 12.248 1.00 95.25 92 ILE A C 1
ATOM 714 O O . ILE A 1 92 ? -6.409 -5.946 11.080 1.00 95.25 92 ILE A O 1
ATOM 718 N N . GLU A 1 93 ? -6.504 -6.425 13.273 1.00 95.81 93 GLU A N 1
ATOM 719 C CA . GLU A 1 93 ? -6.924 -7.820 13.092 1.00 95.81 93 GLU A CA 1
ATOM 720 C C . GLU A 1 93 ? -8.222 -7.914 12.273 1.00 95.81 93 GLU A C 1
ATOM 722 O O . GLU A 1 93 ? -8.273 -8.618 11.266 1.00 95.81 93 GLU A O 1
ATOM 727 N N . ASP A 1 94 ? -9.236 -7.122 12.631 1.00 95.75 94 ASP A N 1
ATOM 728 C CA . ASP A 1 94 ? -10.504 -7.054 11.896 1.00 95.75 94 ASP A CA 1
ATOM 729 C C . ASP A 1 94 ? -10.320 -6.548 10.458 1.00 95.75 94 ASP A C 1
ATOM 731 O O . ASP A 1 94 ? -10.940 -7.066 9.527 1.00 95.75 94 ASP A O 1
ATOM 735 N N . ALA A 1 95 ? -9.460 -5.543 10.258 1.00 96.12 95 ALA A N 1
ATOM 736 C CA . ALA A 1 95 ? -9.180 -4.988 8.939 1.00 96.12 95 ALA A CA 1
ATOM 737 C C . ALA A 1 95 ? -8.514 -6.018 8.019 1.00 96.12 95 ALA A C 1
ATOM 739 O O . ALA A 1 95 ? -8.917 -6.132 6.862 1.00 96.12 95 ALA A O 1
ATOM 740 N N . VAL A 1 96 ? -7.544 -6.786 8.529 1.00 96.44 96 VAL A N 1
ATOM 741 C CA . VAL A 1 96 ? -6.856 -7.849 7.779 1.00 96.44 96 VAL A CA 1
ATOM 742 C C . VAL A 1 96 ? -7.804 -9.014 7.494 1.00 96.44 96 VAL A C 1
ATOM 744 O O . VAL A 1 96 ? -7.853 -9.488 6.362 1.00 96.44 96 VAL A O 1
ATOM 747 N N . ASN A 1 97 ? -8.622 -9.423 8.468 1.00 96.94 97 ASN A N 1
ATOM 748 C CA . ASN A 1 97 ? -9.620 -10.487 8.292 1.00 96.94 97 ASN A CA 1
ATOM 749 C C . ASN A 1 97 ? -10.703 -10.139 7.258 1.00 96.94 97 ASN A C 1
ATOM 751 O O . ASN A 1 97 ? -11.340 -11.030 6.698 1.00 96.94 97 ASN A O 1
ATOM 755 N N . ALA A 1 98 ? -10.929 -8.850 6.999 1.00 96.94 98 ALA A N 1
ATOM 756 C CA . ALA A 1 98 ? -11.877 -8.393 5.991 1.00 96.94 98 ALA A CA 1
ATOM 757 C C . ALA A 1 98 ? -11.325 -8.445 4.554 1.00 96.94 98 ALA A C 1
ATOM 759 O O . ALA A 1 98 ? -12.108 -8.219 3.622 1.00 96.94 98 ALA A O 1
ATOM 760 N N . LEU A 1 99 ? -10.022 -8.679 4.366 1.00 97.38 99 LEU A N 1
ATOM 761 C CA . LEU A 1 99 ? -9.371 -8.750 3.058 1.00 97.38 99 LEU A CA 1
ATOM 762 C C . LEU A 1 99 ? -9.480 -10.151 2.449 1.00 97.38 99 LEU A C 1
ATOM 764 O O . LEU A 1 99 ? -9.438 -11.162 3.150 1.00 97.38 99 LEU A O 1
ATOM 768 N N . ASP A 1 100 ? -9.592 -10.214 1.125 1.00 96.62 100 ASP A N 1
ATOM 769 C CA . ASP A 1 100 ? -9.427 -11.474 0.399 1.00 96.62 100 ASP A CA 1
ATOM 770 C C . ASP A 1 100 ? -7.939 -11.851 0.238 1.00 96.62 100 ASP A C 1
ATOM 772 O O . ASP A 1 100 ? -7.029 -11.087 0.566 1.00 96.62 100 ASP A O 1
ATOM 776 N N . ARG A 1 101 ? -7.675 -13.063 -0.263 1.00 95.56 101 ARG A N 1
ATOM 777 C CA . ARG A 1 101 ? -6.311 -13.596 -0.392 1.00 95.56 101 ARG A CA 1
ATOM 778 C C . ARG A 1 101 ? -5.421 -12.742 -1.301 1.00 95.56 101 ARG A C 1
ATOM 780 O O . ARG A 1 101 ? -4.235 -12.601 -1.006 1.00 95.56 101 ARG A O 1
ATOM 787 N N . ASP A 1 102 ? -5.977 -12.189 -2.373 1.00 93.56 102 ASP A N 1
ATOM 788 C CA . ASP A 1 102 ? -5.216 -11.381 -3.325 1.00 93.56 102 ASP A CA 1
ATOM 789 C C . ASP A 1 102 ? -4.886 -10.022 -2.698 1.00 93.56 102 ASP A C 1
ATOM 791 O O . ASP A 1 102 ? -3.753 -9.550 -2.774 1.00 93.56 102 ASP A O 1
ATOM 795 N N . GLN A 1 103 ? -5.836 -9.428 -1.977 1.00 95.75 103 GLN A N 1
ATOM 796 C CA . GLN A 1 103 ? -5.623 -8.203 -1.212 1.00 95.75 103 GLN A CA 1
ATOM 797 C C . GLN A 1 103 ? -4.564 -8.373 -0.120 1.00 95.75 103 GLN A C 1
ATOM 799 O O . GLN A 1 103 ? -3.739 -7.479 0.052 1.00 95.75 103 GLN A O 1
ATOM 804 N N . VAL A 1 104 ? -4.546 -9.504 0.593 1.00 97.06 104 VAL A N 1
ATOM 805 C CA . VAL A 1 104 ? -3.505 -9.800 1.594 1.00 97.06 104 VAL A CA 1
ATOM 806 C C . VAL A 1 104 ? -2.121 -9.909 0.944 1.00 97.06 104 VAL A C 1
ATOM 808 O O . VAL A 1 104 ? -1.153 -9.372 1.482 1.00 97.06 104 VAL A O 1
ATOM 811 N N . ASP A 1 105 ? -2.014 -10.538 -0.229 1.00 95.81 105 ASP A N 1
ATOM 812 C CA . ASP A 1 105 ? -0.749 -10.615 -0.972 1.00 95.81 105 ASP A CA 1
ATOM 813 C C . ASP A 1 105 ? -0.247 -9.222 -1.395 1.00 95.81 105 ASP A C 1
ATOM 815 O O . ASP A 1 105 ? 0.923 -8.874 -1.203 1.00 95.81 105 ASP A O 1
ATOM 819 N N . VAL A 1 106 ? -1.145 -8.373 -1.906 1.00 95.94 106 VAL A N 1
ATOM 820 C CA . VAL A 1 106 ? -0.811 -6.985 -2.260 1.00 95.94 106 VAL A CA 1
ATOM 821 C C . VAL A 1 106 ? -0.457 -6.153 -1.028 1.00 95.94 106 VAL A C 1
ATOM 823 O O . VAL A 1 106 ? 0.504 -5.380 -1.068 1.00 95.94 106 VAL A O 1
ATOM 826 N N . LEU A 1 107 ? -1.183 -6.328 0.078 1.00 97.06 107 LEU A N 1
ATOM 827 C CA . LEU A 1 107 ? -0.878 -5.675 1.347 1.00 97.06 107 LEU A CA 1
ATOM 828 C C . LEU A 1 107 ? 0.543 -6.021 1.790 1.00 97.06 107 LEU A C 1
ATOM 830 O O . LEU A 1 107 ? 1.307 -5.120 2.132 1.00 97.06 107 LEU A O 1
ATOM 834 N N . MET A 1 108 ? 0.926 -7.296 1.710 1.00 96.50 108 MET A N 1
ATOM 835 C CA . MET A 1 108 ? 2.256 -7.735 2.118 1.00 96.50 108 MET A CA 1
ATOM 836 C C . MET A 1 108 ? 3.365 -7.070 1.292 1.00 96.50 108 MET A C 1
ATOM 838 O O . MET A 1 108 ? 4.372 -6.631 1.850 1.00 96.50 108 MET A O 1
ATOM 842 N N . LYS A 1 109 ? 3.166 -6.909 -0.024 1.00 95.31 109 LYS A N 1
ATOM 843 C CA . LYS A 1 109 ? 4.099 -6.168 -0.895 1.00 95.31 109 LYS A CA 1
ATOM 844 C C . LYS A 1 109 ? 4.275 -4.719 -0.433 1.00 95.31 109 LYS A C 1
ATOM 846 O O . LYS A 1 109 ? 5.400 -4.223 -0.399 1.00 95.31 109 LYS A O 1
ATOM 851 N N . TYR A 1 110 ? 3.189 -4.046 -0.049 1.00 95.62 110 TYR A N 1
ATOM 852 C CA . TYR A 1 110 ? 3.258 -2.681 0.478 1.00 95.62 110 TYR A CA 1
ATOM 853 C C . TYR A 1 110 ? 3.909 -2.597 1.857 1.00 95.62 110 TYR A C 1
ATOM 855 O O . TYR A 1 110 ? 4.664 -1.657 2.080 1.00 95.62 110 TYR A O 1
ATOM 863 N N . VAL A 1 111 ? 3.673 -3.560 2.754 1.00 94.81 111 VAL A N 1
ATOM 864 C CA . VAL A 1 111 ? 4.324 -3.604 4.075 1.00 94.81 111 VAL A CA 1
ATOM 865 C C . VAL A 1 111 ? 5.839 -3.752 3.921 1.00 94.81 111 VAL A C 1
ATOM 867 O O . VAL A 1 111 ? 6.588 -2.952 4.482 1.00 94.81 111 VAL A O 1
ATOM 870 N N . TYR A 1 112 ? 6.301 -4.701 3.097 1.00 94.31 112 TYR A N 1
ATOM 871 C CA . TYR A 1 112 ? 7.734 -4.872 2.830 1.00 94.31 112 TYR A CA 1
ATOM 872 C C . TYR A 1 112 ? 8.366 -3.621 2.238 1.00 94.31 112 TYR A C 1
ATOM 874 O O . TYR A 1 112 ? 9.418 -3.182 2.696 1.00 94.31 112 TYR A O 1
ATOM 882 N N . ARG A 1 113 ? 7.694 -3.011 1.263 1.00 93.06 113 ARG A N 1
ATOM 883 C CA . ARG A 1 113 ? 8.171 -1.772 0.662 1.00 93.06 113 ARG A CA 1
ATOM 884 C C . ARG A 1 113 ? 8.144 -0.598 1.646 1.00 93.06 113 ARG A C 1
ATOM 886 O O . ARG A 1 113 ? 9.041 0.233 1.630 1.00 93.06 113 ARG A O 1
ATOM 893 N N . GLY A 1 114 ? 7.152 -0.538 2.531 1.00 92.19 114 GLY A N 1
ATOM 894 C CA . GLY A 1 114 ? 7.059 0.469 3.587 1.00 92.19 114 GLY A CA 1
ATOM 895 C C . GLY A 1 114 ? 8.235 0.406 4.563 1.00 92.19 114 GLY A C 1
ATOM 896 O O . GLY A 1 114 ? 8.698 1.448 5.024 1.00 92.19 114 GLY A O 1
ATOM 897 N N . PHE A 1 115 ? 8.781 -0.788 4.818 1.00 92.38 115 PHE A N 1
ATOM 898 C CA . PHE A 1 115 ? 9.996 -0.944 5.622 1.00 92.38 115 PHE A CA 1
ATOM 899 C C . PHE A 1 115 ? 11.263 -0.383 4.957 1.00 92.38 115 PHE A C 1
ATOM 901 O O . PHE A 1 115 ? 12.211 -0.063 5.674 1.00 92.38 115 PHE A O 1
ATOM 908 N N . GLU A 1 116 ? 11.294 -0.213 3.631 1.00 90.75 116 GLU A N 1
ATOM 909 C CA . GLU A 1 116 ? 12.419 0.437 2.934 1.00 90.75 116 GLU A CA 1
ATOM 910 C C . GLU A 1 116 ? 12.492 1.942 3.237 1.00 90.75 116 GLU A C 1
ATOM 912 O O . GLU A 1 116 ? 13.570 2.536 3.200 1.00 90.75 116 GLU A O 1
ATOM 917 N N . THR A 1 117 ? 11.354 2.561 3.567 1.00 82.62 117 THR A N 1
ATOM 918 C CA . THR A 1 117 ? 11.224 3.998 3.846 1.00 82.62 117 THR A CA 1
ATOM 919 C C . THR A 1 117 ? 10.663 4.239 5.250 1.00 82.62 117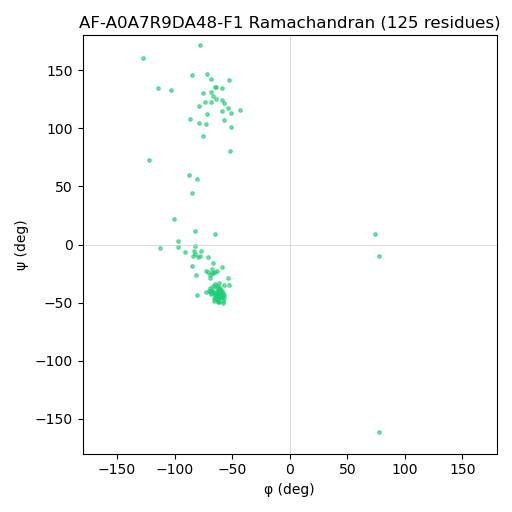 THR A C 1
ATOM 921 O O . THR A 1 117 ? 9.502 4.639 5.391 1.00 82.62 117 THR A O 1
ATOM 924 N N . PRO A 1 118 ? 11.457 4.000 6.311 1.00 78.50 118 PRO A N 1
ATOM 925 C CA . PRO A 1 118 ? 11.003 4.200 7.677 1.00 78.50 118 PRO A CA 1
ATOM 926 C C . PRO A 1 118 ? 10.696 5.678 7.935 1.00 78.50 118 PRO A C 1
ATOM 928 O O . PRO A 1 118 ? 11.471 6.573 7.596 1.00 78.50 118 PRO A O 1
ATOM 931 N N . SER A 1 119 ? 9.565 5.927 8.584 1.00 77.00 119 SER A N 1
ATOM 932 C CA . SER A 1 119 ? 9.175 7.237 9.103 1.00 77.00 119 SER A CA 1
ATOM 933 C C . SER A 1 119 ? 8.809 7.117 10.581 1.00 77.00 119 SER A C 1
ATOM 935 O O . SER A 1 119 ? 8.576 6.020 11.095 1.00 77.00 119 SER A O 1
ATOM 937 N N . GLU A 1 120 ? 8.817 8.231 11.308 1.00 76.31 120 GLU A N 1
ATOM 938 C CA . GLU A 1 120 ? 8.583 8.205 12.752 1.00 76.31 120 GLU A CA 1
ATOM 939 C C . GLU A 1 120 ? 7.213 7.584 13.075 1.00 76.31 120 GLU A C 1
ATOM 941 O O . GLU A 1 120 ? 6.183 8.001 12.551 1.00 76.31 120 GLU A O 1
ATOM 946 N N . GLY A 1 121 ? 7.211 6.539 13.908 1.00 76.12 121 GLY A N 1
ATOM 947 C CA . GLY A 1 121 ? 6.002 5.809 14.295 1.00 76.12 121 GLY A CA 1
ATOM 948 C C . GLY A 1 121 ? 5.459 4.817 13.259 1.00 76.12 121 GLY A C 1
ATOM 949 O O . GLY A 1 121 ? 4.599 4.016 13.619 1.00 76.12 121 GLY A O 1
ATOM 950 N N . SER A 1 122 ? 5.961 4.791 12.017 1.00 82.81 122 SER A N 1
ATOM 951 C CA . SER A 1 122 ? 5.430 3.878 10.993 1.00 82.81 122 SER A CA 1
ATOM 952 C C . SER A 1 122 ? 5.972 2.460 11.105 1.00 82.81 122 SER A C 1
ATOM 954 O O . SER A 1 122 ? 5.192 1.514 11.070 1.00 82.81 122 SER A O 1
ATOM 956 N N . SER A 1 123 ? 7.276 2.286 11.327 1.00 84.19 123 SER A N 1
ATOM 957 C CA . SER A 1 123 ? 7.875 0.949 11.447 1.00 84.19 123 SER A CA 1
ATOM 958 C C . SER A 1 123 ? 7.290 0.146 12.608 1.00 84.19 123 SER A C 1
ATOM 960 O O . SER A 1 123 ? 7.049 -1.041 12.455 1.00 84.19 123 SER A O 1
ATOM 962 N N . GLY A 1 124 ? 7.012 0.788 13.748 1.00 86.69 124 GLY A N 1
ATOM 963 C CA . GLY A 1 124 ? 6.373 0.124 14.889 1.00 86.69 124 GLY A CA 1
ATOM 964 C C . GLY A 1 124 ? 4.900 -0.221 14.657 1.00 86.69 124 GLY A C 1
ATOM 965 O O . GLY A 1 124 ? 4.391 -1.122 15.303 1.00 86.69 124 GLY A O 1
ATOM 966 N N . HIS A 1 125 ? 4.224 0.484 13.747 1.00 88.12 125 HIS A N 1
ATOM 967 C CA . HIS A 1 125 ? 2.843 0.193 13.362 1.00 88.12 125 HIS A CA 1
ATOM 968 C C . HIS A 1 125 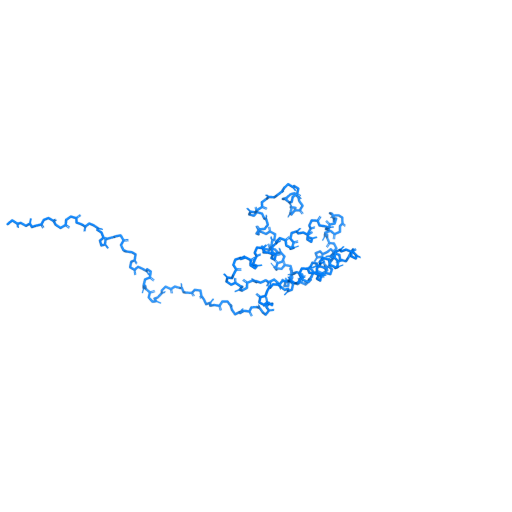? 2.745 -0.939 12.327 1.00 88.12 125 HIS A C 1
ATOM 970 O O . HIS A 1 125 ? 1.720 -1.606 12.240 1.00 88.12 125 HIS A O 1
ATOM 976 N N . LEU A 1 126 ? 3.797 -1.135 11.528 1.00 89.81 126 LEU A N 1
ATOM 977 C CA . LEU A 1 126 ? 3.890 -2.196 10.521 1.00 89.81 126 LEU A CA 1
ATOM 978 C C . LEU A 1 126 ? 4.370 -3.551 11.085 1.00 89.81 126 LEU A C 1
ATOM 980 O O . LEU A 1 126 ? 4.348 -4.535 10.346 1.00 89.81 126 LEU A O 1
ATOM 984 N N . LEU A 1 127 ? 4.844 -3.589 12.337 1.00 88.19 127 LEU A N 1
ATOM 985 C CA . LEU A 1 127 ? 5.322 -4.785 13.050 1.00 88.19 127 LEU A CA 1
ATOM 986 C C . LEU A 1 127 ? 4.208 -5.421 13.886 1.00 88.19 127 LEU A C 1
ATOM 988 O O . LEU A 1 127 ? 4.171 -6.670 13.919 1.00 88.19 127 LEU A O 1
#

Mean predicted aligned error: 7.88 Å

Nearest PDB structures (foldseek):
  7jpn-assembly1_G  TM=9.467E-01  e=1.675E-08  Bos taurus
  6yw7-assembly1_G  TM=9.511E-01  e=2.193E-08  Homo sapiens
  3dxm-assembly1_G  TM=9.592E-01  e=2.443E-08  Bos taurus
  8p94-assembly1_G  TM=8.388E-01  e=7.460E-09  Homo sapiens
  6uhc-assembly1_G  TM=9.230E-01  e=6.446E-08  Homo sapiens

Sequence (127 aa):
MATNTFSSAFRKIDVDQYNEDNYREEEVVELQSPPGGPDENEVVGLMNQGKHVDALKTVLRNAPLGSKNQQIKDNALNLTMRVLLAIKSSQIEDAVNALDRDQVDVLMKYVYRGFETPSEGSSGHLL

Secondary structure (DSSP, 8-state):
--------GGGGS-SGGG-TTSPP-------S--TT-S-HHHHHHHHHTT-HHHHHHHHHHT--TT---HHHHHHHHHHHHHHHHHS-GGGHHHHHHTS-HHHHHHHHHHHHHHHHS--TTHHHH--

InterPro domains:
  IPR006789 Actin-related protein 2/3 complex subunit 5 [PF04699] (9-127)
  IPR006789 Actin-related protein 2/3 complex subunit 5 [PTHR12644] (7-127)
  IPR036743 Actin-related protein 2/3 complex subunit 5 superfamily [G3DSA:1.25.40.190] (1-127)
  IPR036743 Actin-related protein 2/3 complex subunit 5 superfamily [SSF69103] (9-1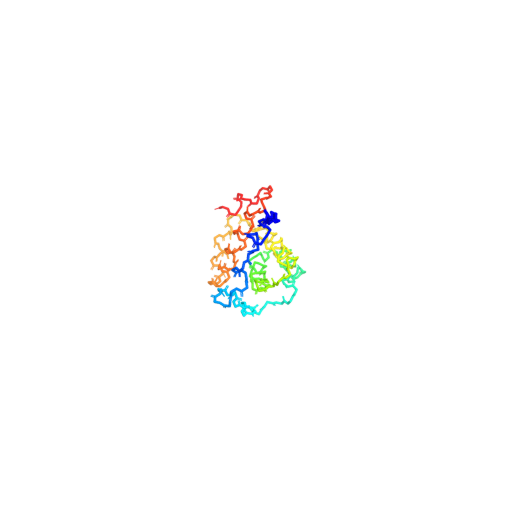27)

Organism: Timema cristinae (NCBI:txid61476)

pLDDT: mean 87.83, std 11.92, range [43.31, 97.56]